Protein AF-W2SWY3-F1 (afdb_monomer_lite)

Organism: Necator americanus (NCBI:txid51031)

pLDDT: mean 74.71, std 18.3, range [39.62, 93.38]

Secondary structure (DSSP, 8-state):
-TTHHHHHHHHHHHHHTTT---TTSHHHHHHHHTTT--HHHHHHHHHHHHHHHHHHHHHHHHHHHHHHHHTT-SSHHHHHHHHHHTT-HHHHHHHIIIIIIHHHH----S-HHHHHHHHHHHHHHHHHHHHHHHHHHHTTHHHHHHHHHHHHHHHHHH--

Sequence (160 aa):
MLRLEKVSSCLVDASSYKDDLDKESREWKMFNKVGSCSWGSFLWFSSCWILYLLEKLETVLCAEGVRSASDDCASLPHILSLLTLADCTDSLTARLVSDLIYPKLVRPSKDHYELLKAVFAGVKKMRANWSELLGPKYSGSIQAFLDQTLLTFLLTFVDK

Structure (mmCIF, N/CA/C/O backbone):
data_AF-W2SWY3-F1
#
_entry.id   AF-W2SWY3-F1
#
loop_
_atom_site.group_PDB
_atom_site.id
_atom_site.type_symbol
_atom_site.label_atom_id
_atom_site.label_alt_id
_atom_site.label_comp_id
_atom_site.label_asym_id
_atom_site.label_entity_id
_atom_site.label_seq_id
_atom_site.pdbx_PDB_ins_code
_atom_site.Cartn_x
_atom_site.Cartn_y
_atom_site.Cartn_z
_atom_site.occupancy
_atom_site.B_iso_or_equiv
_atom_site.auth_seq_id
_atom_site.auth_comp_id
_atom_site.auth_asym_id
_atom_site.auth_atom_id
_atom_site.pdbx_PDB_model_num
ATOM 1 N N . MET A 1 1 ? 2.928 -17.306 14.194 1.00 41.00 1 MET A N 1
ATOM 2 C CA . MET A 1 1 ? 4.229 -17.791 14.707 1.00 41.00 1 MET A CA 1
ATOM 3 C C . MET A 1 1 ? 5.269 -17.965 13.591 1.00 41.00 1 MET A C 1
ATOM 5 O O . MET A 1 1 ? 6.341 -17.413 13.735 1.00 41.00 1 MET A O 1
ATOM 9 N N . LEU A 1 2 ? 4.928 -18.540 12.429 1.00 40.97 2 LEU A N 1
ATOM 10 C CA . LEU A 1 2 ? 5.829 -18.780 11.270 1.00 40.97 2 LEU A CA 1
ATOM 11 C C . LEU A 1 2 ? 6.366 -17.544 10.487 1.00 40.97 2 LEU A C 1
ATOM 13 O O . LEU A 1 2 ? 7.016 -17.704 9.460 1.00 40.97 2 LEU A O 1
ATOM 17 N N . ARG A 1 3 ? 6.054 -16.297 10.881 1.00 47.72 3 ARG A N 1
ATOM 18 C CA . ARG A 1 3 ? 6.380 -15.082 10.081 1.00 47.72 3 ARG A CA 1
ATOM 19 C C . ARG A 1 3 ? 7.531 -14.242 10.642 1.00 47.72 3 ARG A C 1
ATOM 21 O O . ARG A 1 3 ? 8.253 -13.623 9.869 1.00 47.72 3 ARG A O 1
ATOM 28 N N . LEU A 1 4 ? 7.752 -14.290 11.956 1.00 43.69 4 LEU A N 1
ATOM 29 C CA . LEU A 1 4 ? 8.965 -13.753 12.586 1.00 43.69 4 LEU A CA 1
ATOM 30 C C . LEU A 1 4 ? 10.195 -14.587 12.224 1.00 43.69 4 LEU A C 1
ATOM 32 O O . LEU A 1 4 ? 11.288 -14.046 12.175 1.00 43.69 4 LEU A O 1
ATOM 36 N N . GLU A 1 5 ? 10.009 -15.865 11.887 1.00 44.59 5 GLU A N 1
ATOM 37 C CA . GLU A 1 5 ? 11.084 -16.744 11.425 1.00 44.59 5 GLU A CA 1
ATOM 38 C C . GLU A 1 5 ? 11.665 -16.315 10.077 1.00 44.59 5 GLU A C 1
ATOM 40 O O . GLU A 1 5 ? 12.848 -16.520 9.878 1.00 44.59 5 GLU A O 1
ATOM 45 N N . LYS A 1 6 ? 10.903 -15.660 9.184 1.00 52.16 6 LYS A N 1
ATOM 46 C CA . LYS A 1 6 ? 11.447 -15.111 7.922 1.00 52.16 6 LYS A CA 1
ATOM 47 C C . LYS A 1 6 ? 12.254 -13.831 8.125 1.00 52.16 6 LYS A C 1
ATOM 49 O O . LYS A 1 6 ? 13.258 -13.615 7.463 1.00 52.16 6 LYS A O 1
ATOM 54 N N . VAL A 1 7 ? 11.820 -12.970 9.043 1.00 53.81 7 VAL A N 1
ATOM 55 C CA . VAL A 1 7 ? 12.589 -11.768 9.411 1.00 53.81 7 VAL A CA 1
ATOM 56 C C . VAL A 1 7 ? 13.837 -12.177 10.193 1.00 53.81 7 VAL A C 1
ATOM 58 O O . VAL A 1 7 ? 14.927 -11.670 9.943 1.00 53.81 7 VAL A O 1
ATOM 61 N N . SER A 1 8 ? 13.687 -13.159 11.083 1.00 49.91 8 SER A N 1
ATOM 62 C CA . SER A 1 8 ? 14.790 -13.803 11.783 1.00 49.91 8 SER A CA 1
ATOM 63 C C . SER A 1 8 ? 15.707 -14.547 10.823 1.00 49.91 8 SER A C 1
ATOM 65 O O . SER A 1 8 ? 16.904 -14.480 11.032 1.00 49.91 8 SER A O 1
ATOM 67 N N . SER A 1 9 ? 15.209 -15.218 9.780 1.00 50.88 9 SER A N 1
ATOM 68 C CA . SER A 1 9 ? 16.059 -15.900 8.800 1.00 50.88 9 SER A CA 1
ATOM 69 C C . SER A 1 9 ? 16.854 -14.886 7.996 1.00 50.88 9 SER A C 1
ATOM 71 O O . SER A 1 9 ? 18.046 -15.061 7.879 1.00 50.88 9 SER A O 1
ATOM 73 N N . CYS A 1 10 ? 16.275 -13.758 7.570 1.00 51.88 10 CYS A N 1
ATOM 74 C CA . CYS A 1 10 ? 17.056 -12.695 6.926 1.00 51.88 10 CYS A CA 1
ATOM 75 C C . CYS A 1 10 ? 18.152 -12.115 7.848 1.00 51.88 10 CYS A C 1
ATOM 77 O O . CYS A 1 10 ? 19.243 -11.799 7.381 1.00 51.88 10 CYS A O 1
ATOM 79 N N . LEU A 1 11 ? 17.883 -11.983 9.154 1.00 48.28 11 LEU A N 1
ATOM 80 C CA . LEU A 1 11 ? 18.876 -11.555 10.153 1.00 48.28 11 LEU A CA 1
ATOM 81 C C . LEU A 1 11 ? 19.932 -12.638 10.443 1.00 48.28 11 LEU A C 1
ATOM 83 O O . LEU A 1 11 ? 21.104 -12.319 10.633 1.00 48.28 11 LEU A O 1
ATOM 87 N N . VAL A 1 12 ? 19.525 -13.908 10.470 1.00 51.31 12 VAL A N 1
ATOM 88 C CA . VAL A 1 12 ? 20.390 -15.071 10.705 1.00 51.31 12 VAL A CA 1
ATOM 89 C C . VAL A 1 12 ? 21.251 -15.357 9.476 1.00 51.31 12 VAL A C 1
ATOM 91 O O . VAL A 1 12 ? 22.445 -15.559 9.646 1.00 51.31 12 VAL A O 1
ATOM 94 N N . A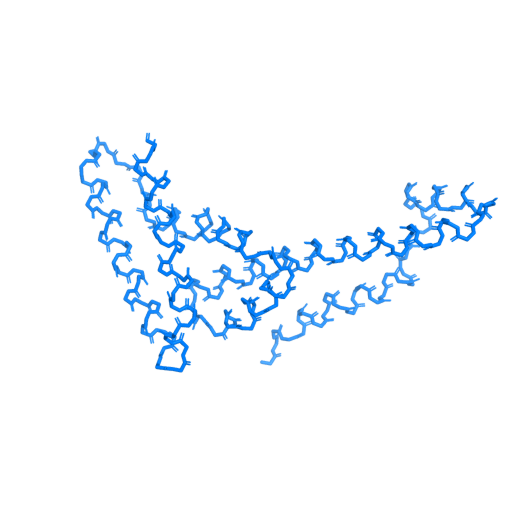SP A 1 13 ? 20.721 -15.250 8.261 1.00 48.44 13 ASP A N 1
ATOM 95 C CA . ASP A 1 13 ? 21.446 -15.352 6.988 1.00 48.44 13 ASP A CA 1
ATOM 96 C C . ASP A 1 13 ? 22.458 -14.204 6.847 1.00 48.44 13 ASP A C 1
ATOM 98 O O . ASP A 1 13 ? 23.589 -14.412 6.413 1.00 48.44 13 ASP A O 1
ATOM 102 N N . ALA A 1 14 ? 22.117 -12.994 7.311 1.00 48.44 14 ALA A N 1
ATOM 103 C CA . ALA A 1 14 ? 23.077 -11.892 7.414 1.00 48.44 14 ALA A CA 1
ATOM 104 C C . ALA A 1 14 ? 24.196 -12.171 8.441 1.00 48.44 14 ALA A C 1
ATOM 106 O O . ALA A 1 14 ? 25.314 -11.679 8.279 1.00 48.44 14 ALA A O 1
ATOM 107 N N . SER A 1 15 ? 23.915 -12.962 9.485 1.00 44.84 15 SER A N 1
ATOM 108 C CA . SER A 1 15 ? 24.909 -13.389 10.480 1.00 44.84 15 SER A CA 1
ATOM 109 C C . SER A 1 15 ? 25.746 -14.596 10.029 1.00 44.84 15 SER A C 1
ATOM 111 O O . SER A 1 15 ? 26.934 -14.643 10.340 1.00 44.84 15 SER A O 1
ATOM 113 N N . SER A 1 16 ? 25.169 -15.513 9.241 1.00 43.12 16 SER A N 1
ATOM 114 C CA . SER A 1 16 ? 25.844 -16.674 8.636 1.00 43.12 16 SER A CA 1
ATOM 115 C C . SER A 1 16 ? 26.717 -16.271 7.444 1.00 43.12 16 SER A C 1
ATOM 117 O O . SER A 1 16 ? 27.681 -16.962 7.135 1.00 43.12 16 SER A O 1
ATOM 119 N N . TYR A 1 17 ? 26.501 -15.090 6.852 1.00 45.88 17 TYR A N 1
ATOM 120 C CA . TYR A 1 17 ? 27.386 -14.530 5.823 1.00 45.88 17 TYR A CA 1
ATOM 121 C C . TYR A 1 17 ? 28.809 -14.217 6.323 1.00 45.88 17 TYR A C 1
ATOM 123 O O . TYR A 1 17 ? 29.708 -13.968 5.522 1.00 45.88 17 TYR A O 1
ATOM 131 N N . LYS A 1 18 ? 29.052 -14.225 7.643 1.00 46.25 18 LYS A N 1
ATOM 132 C CA . LYS A 1 18 ? 30.423 -14.217 8.179 1.00 46.25 18 LYS A CA 1
ATOM 133 C C . LYS A 1 18 ? 31.155 -15.538 7.923 1.00 46.25 18 LYS A C 1
ATOM 135 O O . LYS A 1 18 ? 32.376 -15.512 7.784 1.00 46.25 18 LYS A O 1
ATOM 140 N N . ASP A 1 19 ? 30.410 -16.636 7.825 1.00 44.62 19 ASP A N 1
ATOM 141 C CA . ASP A 1 19 ? 30.931 -17.996 7.705 1.00 44.62 19 ASP A CA 1
ATOM 142 C C . ASP A 1 19 ? 30.802 -18.553 6.268 1.00 44.62 19 ASP A C 1
ATOM 144 O O . ASP A 1 19 ? 31.670 -19.316 5.848 1.00 44.62 19 ASP A O 1
ATOM 148 N N . ASP A 1 20 ? 29.825 -18.084 5.475 1.00 43.03 20 ASP A N 1
ATOM 149 C CA . ASP A 1 20 ? 29.553 -18.520 4.087 1.00 43.03 20 ASP A CA 1
ATOM 150 C C . ASP A 1 20 ? 29.959 -17.498 3.003 1.00 43.03 20 ASP A C 1
ATOM 152 O O . ASP A 1 20 ? 29.382 -17.434 1.913 1.00 43.03 20 ASP A O 1
ATOM 156 N N . LEU A 1 21 ? 30.991 -16.685 3.254 1.00 45.41 21 LEU A N 1
ATOM 157 C CA . LEU A 1 21 ? 31.695 -16.027 2.152 1.00 45.41 21 LEU A CA 1
ATOM 158 C C . LEU A 1 21 ? 32.455 -17.094 1.357 1.00 45.41 21 LEU A C 1
ATOM 160 O O . LEU A 1 21 ? 33.610 -17.416 1.650 1.00 45.41 21 LEU A O 1
ATOM 164 N N . ASP A 1 22 ? 31.784 -17.622 0.339 1.00 44.34 22 ASP A N 1
ATOM 165 C CA . ASP A 1 22 ? 32.355 -18.485 -0.683 1.00 44.34 22 ASP A CA 1
ATOM 166 C C . ASP A 1 22 ? 33.676 -17.872 -1.173 1.00 44.34 22 ASP A C 1
ATOM 168 O O . ASP A 1 22 ? 33.708 -16.802 -1.798 1.00 44.34 22 ASP A O 1
ATOM 172 N N . LYS A 1 23 ? 34.788 -18.557 -0.876 1.00 47.75 23 LYS A N 1
ATOM 173 C CA . LYS A 1 23 ? 36.173 -18.140 -1.174 1.00 47.75 23 LYS A CA 1
ATOM 174 C C . LYS A 1 23 ? 36.448 -17.910 -2.672 1.00 47.75 23 LYS A C 1
ATOM 176 O O . LYS A 1 23 ? 37.568 -17.552 -3.042 1.00 47.75 23 LYS A O 1
ATOM 181 N N . GLU A 1 24 ? 35.451 -18.092 -3.539 1.00 44.31 24 GLU A N 1
ATOM 182 C CA . GLU A 1 24 ? 35.543 -17.950 -4.992 1.00 44.31 24 GLU A CA 1
ATOM 183 C C . GLU A 1 24 ? 34.760 -16.777 -5.603 1.00 44.31 24 GLU A C 1
ATOM 185 O O . GLU A 1 24 ? 34.977 -16.485 -6.786 1.00 44.31 24 GLU A O 1
ATOM 190 N N . SER A 1 25 ? 33.921 -16.048 -4.850 1.00 49.22 25 SER A N 1
ATOM 191 C CA . SER A 1 25 ? 33.240 -14.869 -5.412 1.00 49.22 25 SER A CA 1
ATOM 192 C C . SER A 1 25 ? 34.265 -13.827 -5.882 1.00 49.22 25 SER A C 1
ATOM 194 O O . SER A 1 25 ? 35.279 -13.561 -5.228 1.00 49.22 25 SER A O 1
ATOM 196 N N . ARG A 1 26 ? 34.008 -13.212 -7.043 1.00 49.53 26 ARG A N 1
ATOM 197 C CA . ARG A 1 26 ? 34.867 -12.184 -7.667 1.00 49.53 26 ARG A CA 1
ATOM 198 C C . ARG A 1 26 ? 35.154 -11.013 -6.713 1.00 49.53 26 ARG A C 1
ATOM 200 O O . ARG A 1 26 ? 36.210 -10.391 -6.803 1.00 49.53 26 ARG A O 1
ATOM 207 N N . GLU A 1 27 ? 34.245 -10.782 -5.774 1.00 49.41 27 GLU A N 1
ATOM 208 C CA . GLU A 1 27 ? 34.332 -9.791 -4.702 1.00 49.41 27 GLU A CA 1
ATOM 209 C C . GLU A 1 27 ? 35.355 -10.206 -3.624 1.00 49.41 27 GLU A C 1
ATOM 211 O O . GLU A 1 27 ? 36.165 -9.381 -3.210 1.00 49.41 27 GLU A O 1
ATOM 216 N N . TRP A 1 28 ? 35.465 -11.501 -3.291 1.00 44.19 28 TRP A N 1
ATOM 217 C CA . TRP A 1 28 ? 36.483 -12.061 -2.378 1.00 44.19 28 TRP A CA 1
ATOM 218 C C . TRP A 1 28 ? 37.915 -11.938 -2.895 1.00 44.19 28 TRP A C 1
ATOM 220 O O . TRP A 1 28 ? 38.849 -11.644 -2.144 1.00 44.19 28 TRP A O 1
ATOM 230 N N . LYS A 1 29 ? 38.100 -12.074 -4.211 1.00 46.12 29 LYS A N 1
ATOM 231 C CA . LYS A 1 29 ? 39.398 -11.826 -4.859 1.00 46.12 29 LYS A CA 1
ATOM 232 C C . LYS A 1 29 ? 39.777 -10.340 -4.864 1.00 46.12 29 LYS A C 1
ATOM 234 O O . LYS A 1 29 ? 40.970 -10.037 -4.834 1.00 46.12 29 LYS A O 1
ATOM 239 N N . MET A 1 30 ? 38.803 -9.423 -4.846 1.00 50.06 30 MET A N 1
ATOM 240 C CA . MET A 1 30 ? 39.074 -8.007 -4.574 1.00 50.06 30 MET A CA 1
ATOM 241 C C . MET A 1 30 ? 39.385 -7.768 -3.087 1.00 50.06 30 MET A C 1
ATOM 243 O O . MET A 1 30 ? 40.327 -7.035 -2.796 1.00 50.06 30 MET A O 1
ATOM 247 N N . PHE A 1 31 ? 38.704 -8.454 -2.157 1.00 45.88 31 PHE A N 1
ATOM 248 C CA . PHE A 1 31 ? 38.953 -8.352 -0.709 1.00 45.88 31 PHE A CA 1
ATOM 249 C C . PHE A 1 31 ? 40.376 -8.768 -0.299 1.00 45.88 31 PHE A C 1
ATOM 251 O O . PHE A 1 31 ? 41.031 -8.040 0.444 1.00 45.88 31 PHE A O 1
ATOM 258 N N . ASN A 1 32 ? 40.916 -9.866 -0.839 1.00 43.53 32 ASN A N 1
ATOM 259 C CA . ASN A 1 32 ? 42.281 -10.304 -0.500 1.00 43.53 32 ASN A CA 1
ATOM 260 C C . ASN A 1 32 ? 43.392 -9.481 -1.167 1.00 43.53 32 ASN A C 1
ATOM 262 O O . ASN A 1 32 ? 44.501 -9.402 -0.641 1.00 43.53 32 ASN A O 1
ATOM 266 N N . LYS A 1 33 ? 43.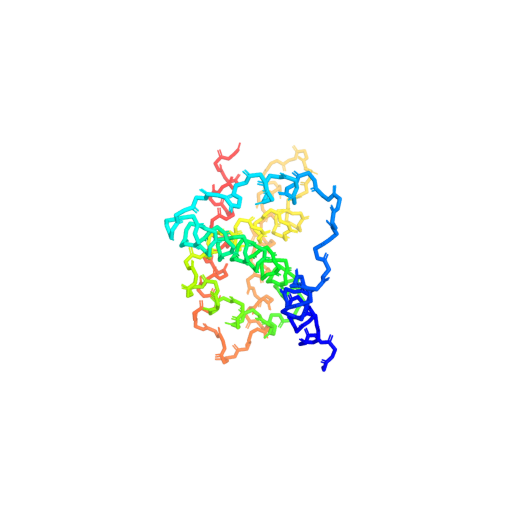122 -8.850 -2.315 1.00 43.53 33 LYS A N 1
ATOM 267 C CA . LYS A 1 33 ? 44.114 -8.009 -3.005 1.00 43.53 33 LYS A CA 1
ATOM 268 C C . LYS A 1 33 ? 44.254 -6.618 -2.368 1.00 43.53 33 LYS A C 1
ATOM 270 O O . LYS A 1 33 ? 45.268 -5.961 -2.577 1.00 43.53 33 LYS A O 1
ATOM 275 N N . VAL A 1 34 ? 43.269 -6.207 -1.565 1.00 45.94 34 VAL A N 1
ATOM 276 C CA . VAL A 1 34 ? 43.242 -4.953 -0.785 1.00 45.94 34 VAL A CA 1
ATOM 277 C C . VAL A 1 34 ? 43.655 -5.188 0.685 1.00 45.94 34 VAL A C 1
ATOM 279 O O . VAL A 1 34 ? 43.636 -4.272 1.501 1.00 45.94 34 VAL A O 1
ATOM 282 N N . GLY A 1 35 ? 44.130 -6.392 1.033 1.00 39.62 35 GLY A N 1
ATOM 283 C CA . GLY A 1 35 ? 44.649 -6.747 2.366 1.00 39.62 35 GLY A CA 1
ATOM 284 C C . GLY A 1 35 ? 45.953 -6.050 2.786 1.00 39.62 35 GLY A C 1
ATOM 285 O O . GLY A 1 35 ? 46.567 -6.441 3.774 1.00 39.62 35 GLY A O 1
ATOM 286 N N . SER A 1 36 ? 46.397 -5.027 2.055 1.00 45.72 36 SER A N 1
ATOM 287 C CA . SER A 1 36 ? 47.600 -4.240 2.345 1.00 45.72 36 SER A CA 1
ATOM 288 C C . SER A 1 36 ? 47.323 -2.743 2.530 1.00 45.72 36 SER A C 1
ATOM 290 O O . SER A 1 36 ? 48.235 -1.931 2.391 1.00 45.72 36 SER A O 1
ATOM 292 N N . CYS A 1 37 ? 46.091 -2.338 2.866 1.00 42.53 37 CYS A N 1
ATOM 293 C CA . CYS A 1 37 ? 45.756 -0.923 3.051 1.00 42.53 37 CYS A CA 1
ATOM 294 C C . CYS A 1 37 ? 44.945 -0.639 4.328 1.00 42.53 37 CYS A C 1
ATOM 296 O O . CYS A 1 37 ? 43.826 -1.104 4.479 1.00 42.53 37 CYS A O 1
ATOM 298 N N . SER A 1 38 ? 45.577 0.149 5.213 1.00 51.38 38 SER A N 1
ATOM 299 C CA . SER A 1 38 ? 45.061 1.220 6.090 1.00 51.38 38 SER A CA 1
ATOM 300 C C . SER A 1 38 ? 43.657 1.102 6.712 1.00 51.38 38 SER A C 1
ATOM 302 O O . SER A 1 38 ? 42.665 0.838 6.048 1.00 51.38 38 SER A O 1
ATOM 304 N N . TRP A 1 39 ? 43.546 1.489 7.988 1.00 42.16 39 TRP A N 1
ATOM 305 C CA . TRP A 1 39 ? 42.310 1.621 8.779 1.00 42.16 39 TRP A CA 1
ATOM 306 C C . TRP A 1 39 ? 41.146 2.358 8.075 1.00 42.16 39 TRP A C 1
ATOM 308 O O . TRP A 1 39 ? 39.985 2.117 8.404 1.00 42.16 39 TRP A O 1
ATOM 318 N N . GLY A 1 40 ? 41.428 3.198 7.070 1.00 46.22 40 GLY A N 1
ATOM 319 C CA . GLY A 1 40 ? 40.407 3.809 6.208 1.00 46.22 40 GLY A CA 1
ATOM 320 C C . GLY A 1 40 ? 39.576 2.797 5.402 1.00 46.22 40 GLY A C 1
ATOM 321 O O . GLY A 1 40 ? 38.385 3.015 5.200 1.00 46.22 40 GLY A O 1
ATOM 322 N N . SER A 1 41 ? 40.156 1.657 5.016 1.00 54.72 41 SER A N 1
ATOM 323 C CA . SER A 1 41 ? 39.467 0.583 4.291 1.00 54.72 41 SER A CA 1
ATOM 324 C C . SER A 1 41 ? 38.480 -0.186 5.174 1.00 54.72 41 SER A C 1
ATOM 326 O O . SER A 1 41 ? 37.458 -0.641 4.674 1.00 54.72 41 SER A O 1
ATOM 328 N N . PHE A 1 42 ? 38.723 -0.284 6.487 1.00 52.56 42 PHE A N 1
ATOM 329 C CA . PHE A 1 42 ? 37.829 -0.984 7.420 1.00 52.56 42 PHE A CA 1
ATOM 330 C C . PHE A 1 42 ? 36.553 -0.184 7.723 1.00 52.56 42 PHE A C 1
ATOM 332 O O . PHE A 1 42 ? 35.458 -0.744 7.754 1.00 52.56 42 PHE A O 1
ATOM 339 N N . LEU A 1 43 ? 36.675 1.138 7.896 1.00 52.25 43 LEU A N 1
ATOM 340 C CA . LEU A 1 43 ? 35.515 2.017 8.078 1.00 52.25 43 LEU A CA 1
ATOM 341 C C . LEU A 1 43 ? 34.663 2.077 6.808 1.00 52.25 43 LEU A C 1
ATOM 343 O O . LEU A 1 43 ? 33.449 1.937 6.896 1.00 52.25 43 LEU A O 1
ATOM 347 N N . TRP A 1 44 ? 35.292 2.181 5.634 1.00 51.53 44 TRP A N 1
ATOM 348 C CA . TRP A 1 44 ? 34.584 2.162 4.352 1.00 51.53 44 TRP A CA 1
ATOM 349 C C . TRP A 1 44 ? 33.877 0.819 4.101 1.00 51.53 44 TRP A C 1
ATOM 351 O O . TRP A 1 44 ? 32.725 0.790 3.677 1.00 51.53 44 TRP A O 1
ATOM 361 N N . PHE A 1 45 ? 34.523 -0.294 4.463 1.00 57.78 45 PHE A N 1
ATOM 362 C CA . PHE A 1 45 ? 33.943 -1.637 4.394 1.00 57.78 45 PHE A CA 1
ATOM 363 C C . PHE A 1 45 ? 32.727 -1.798 5.319 1.00 57.78 45 PHE A C 1
ATOM 365 O O . PHE A 1 45 ? 31.692 -2.308 4.893 1.00 57.78 45 PHE A O 1
ATOM 372 N N . SER A 1 46 ? 32.813 -1.300 6.557 1.00 63.19 46 SER A N 1
ATOM 373 C CA . SER A 1 46 ? 31.689 -1.291 7.503 1.00 63.19 46 SER A CA 1
ATOM 374 C C . SER A 1 46 ? 30.517 -0.444 6.988 1.00 63.19 46 SER A C 1
ATOM 376 O O . SER A 1 46 ? 29.367 -0.879 7.024 1.00 63.19 46 SER A O 1
ATOM 378 N N . SER A 1 47 ? 30.797 0.736 6.427 1.00 62.78 47 SER A N 1
ATOM 379 C CA . SER A 1 47 ? 29.770 1.617 5.861 1.00 62.78 47 SER A CA 1
ATOM 380 C C . SER A 1 47 ? 29.063 1.005 4.647 1.00 62.78 47 SER A C 1
ATOM 382 O O . SER A 1 47 ? 27.835 1.037 4.585 1.00 62.78 47 SER A O 1
ATOM 384 N N . CYS A 1 48 ? 29.802 0.406 3.708 1.00 69.38 48 CYS A N 1
ATOM 385 C CA . CYS A 1 48 ? 29.213 -0.276 2.550 1.00 69.38 48 CYS A CA 1
ATOM 386 C C . CYS A 1 48 ? 28.372 -1.492 2.959 1.00 69.38 48 CYS A C 1
ATOM 388 O O . CYS A 1 48 ? 27.310 -1.724 2.384 1.00 69.38 48 CYS A O 1
ATOM 390 N N . TRP A 1 49 ? 28.811 -2.236 3.975 1.00 70.69 49 TRP A N 1
ATOM 391 C CA . TRP A 1 49 ? 28.058 -3.370 4.505 1.00 70.69 49 TRP A CA 1
ATOM 392 C C . TRP A 1 49 ? 26.725 -2.940 5.129 1.00 70.69 49 TRP A C 1
ATOM 394 O O . TRP A 1 49 ? 25.690 -3.555 4.881 1.00 70.69 49 TRP A O 1
ATOM 404 N N . ILE A 1 50 ? 26.733 -1.853 5.905 1.00 73.12 50 ILE A N 1
ATOM 405 C CA . ILE A 1 50 ? 25.51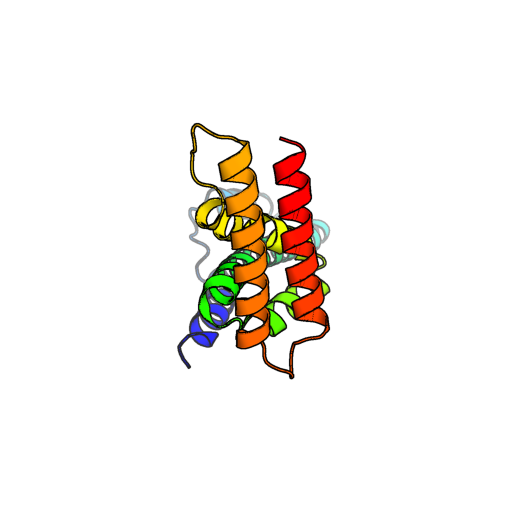9 -1.292 6.513 1.00 73.12 50 ILE A CA 1
ATOM 406 C C . ILE A 1 50 ? 24.542 -0.809 5.434 1.00 73.12 50 ILE A C 1
ATOM 408 O O . ILE A 1 50 ? 23.353 -1.104 5.525 1.00 73.12 50 ILE A O 1
ATOM 412 N N . LEU A 1 51 ? 25.034 -0.129 4.394 1.00 73.00 51 LEU A N 1
ATOM 413 C CA . LEU A 1 51 ? 24.204 0.332 3.274 1.00 73.00 51 LEU A CA 1
ATOM 414 C C . LEU A 1 51 ? 23.531 -0.835 2.537 1.00 73.00 51 LEU A C 1
ATOM 416 O O . LEU A 1 51 ? 22.329 -0.791 2.293 1.00 73.00 51 LEU A O 1
ATOM 420 N N . TYR A 1 52 ? 24.273 -1.908 2.254 1.00 75.00 52 TYR A N 1
ATOM 421 C CA . TYR A 1 52 ? 23.722 -3.098 1.602 1.00 75.00 52 TYR A CA 1
ATOM 422 C C . TYR A 1 52 ? 22.640 -3.787 2.447 1.00 75.00 52 TYR A C 1
ATOM 424 O O . TYR A 1 52 ? 21.598 -4.196 1.931 1.00 75.00 52 TYR A O 1
ATOM 432 N N . LEU A 1 53 ? 22.863 -3.902 3.761 1.00 76.00 53 LEU A N 1
ATOM 433 C CA . LEU A 1 53 ? 21.871 -4.478 4.668 1.00 76.00 53 LEU A CA 1
ATOM 434 C C . LEU A 1 53 ? 20.601 -3.627 4.749 1.00 76.00 53 LEU A C 1
ATOM 436 O O . LEU A 1 53 ? 19.508 -4.191 4.788 1.00 76.00 53 LEU A O 1
ATOM 440 N N . LEU A 1 54 ? 20.732 -2.298 4.749 1.00 76.25 54 LEU A N 1
ATOM 441 C CA . LEU A 1 54 ? 19.590 -1.384 4.746 1.00 76.25 54 LEU A CA 1
ATOM 442 C C . LEU A 1 54 ? 18.752 -1.539 3.472 1.00 76.25 54 LEU A C 1
ATOM 444 O O . LEU A 1 54 ? 17.542 -1.709 3.573 1.00 76.25 54 LEU A O 1
ATOM 448 N N . GLU A 1 55 ? 19.383 -1.596 2.298 1.00 78.06 55 GLU A N 1
ATOM 449 C CA . GLU A 1 55 ? 18.685 -1.769 1.015 1.00 78.06 55 GLU A CA 1
ATOM 450 C C . GLU A 1 55 ? 17.952 -3.124 0.930 1.00 78.06 55 GLU A C 1
ATOM 452 O O . GLU A 1 55 ? 16.801 -3.228 0.481 1.00 78.06 55 GLU A O 1
ATOM 457 N N . LYS A 1 56 ? 18.590 -4.197 1.417 1.00 81.69 56 LYS A N 1
ATOM 458 C CA . LYS A 1 56 ? 17.955 -5.522 1.497 1.00 81.69 56 LYS A CA 1
ATOM 459 C C . LYS A 1 56 ? 16.783 -5.534 2.468 1.00 81.69 56 LYS A C 1
ATOM 461 O O . LYS A 1 56 ? 15.737 -6.103 2.147 1.00 81.69 56 LYS A O 1
ATOM 466 N N . LEU A 1 57 ? 16.945 -4.910 3.632 1.00 82.12 57 LEU A N 1
ATOM 467 C CA . LEU A 1 57 ? 15.889 -4.806 4.628 1.00 82.12 57 LEU A CA 1
ATOM 468 C C . LEU A 1 57 ? 14.699 -4.015 4.078 1.00 82.12 57 LEU A C 1
ATOM 470 O O . LEU A 1 57 ? 13.567 -4.481 4.182 1.00 82.12 57 LEU A O 1
ATOM 474 N N . GLU A 1 58 ? 14.951 -2.876 3.436 1.00 85.31 58 GLU A N 1
ATOM 475 C CA . GLU A 1 58 ? 13.935 -2.050 2.787 1.00 85.31 58 GLU A CA 1
ATOM 476 C C . GLU A 1 58 ? 13.131 -2.851 1.759 1.00 85.31 58 GLU A C 1
ATOM 478 O O . GLU A 1 58 ? 11.899 -2.838 1.785 1.00 85.31 58 GLU A O 1
ATOM 483 N N . THR A 1 59 ? 13.810 -3.623 0.907 1.00 85.94 59 THR A N 1
ATOM 484 C CA . THR A 1 59 ? 13.159 -4.462 -0.109 1.00 85.94 59 THR A CA 1
ATOM 485 C C . THR A 1 59 ? 12.208 -5.484 0.523 1.00 85.94 59 THR A C 1
ATOM 487 O O . THR A 1 59 ? 11.069 -5.650 0.074 1.00 85.94 59 THR A O 1
ATOM 490 N N . VAL A 1 60 ? 12.651 -6.165 1.585 1.00 86.75 60 VAL A N 1
ATOM 491 C CA . VAL A 1 60 ? 11.843 -7.171 2.295 1.00 86.75 60 VAL A CA 1
ATOM 492 C C . VAL A 1 60 ? 10.665 -6.520 3.018 1.00 86.75 60 VAL A C 1
ATOM 494 O O . VAL A 1 60 ? 9.543 -7.024 2.940 1.00 86.75 60 VAL A O 1
ATOM 497 N N . LEU A 1 61 ? 10.899 -5.387 3.684 1.00 87.88 61 LEU A N 1
ATOM 498 C CA . LEU A 1 61 ? 9.862 -4.617 4.369 1.00 87.88 61 LEU A CA 1
ATOM 499 C C . LEU A 1 61 ? 8.804 -4.108 3.389 1.00 87.88 61 LEU A C 1
ATOM 501 O O . LEU A 1 61 ? 7.614 -4.229 3.670 1.00 87.88 61 LEU A O 1
ATOM 505 N N . CYS A 1 62 ? 9.209 -3.614 2.218 1.00 89.38 62 CYS A N 1
ATOM 506 C CA . CYS A 1 62 ? 8.280 -3.170 1.184 1.00 89.38 62 CYS A CA 1
ATOM 507 C C . CYS A 1 62 ? 7.438 -4.327 0.637 1.00 89.38 62 CYS A C 1
ATOM 509 O O . CYS A 1 62 ? 6.220 -4.196 0.514 1.00 89.38 62 CYS A O 1
ATOM 511 N N . ALA A 1 63 ? 8.056 -5.479 0.354 1.00 88.06 63 ALA A N 1
ATOM 512 C CA . ALA A 1 63 ? 7.341 -6.658 -0.133 1.00 88.06 63 ALA A CA 1
ATOM 513 C C . ALA A 1 63 ? 6.311 -7.168 0.889 1.00 88.06 63 ALA A C 1
ATOM 515 O O . ALA A 1 63 ? 5.163 -7.456 0.544 1.00 88.06 63 ALA A O 1
ATOM 516 N N . GLU A 1 64 ? 6.699 -7.238 2.162 1.00 87.06 64 GLU A N 1
ATOM 517 C CA . GLU A 1 64 ? 5.799 -7.632 3.243 1.00 87.06 64 GLU A CA 1
ATOM 518 C C . GLU A 1 64 ? 4.721 -6.567 3.500 1.00 87.06 64 GLU A C 1
ATOM 520 O O . GLU A 1 64 ? 3.581 -6.923 3.789 1.00 87.06 64 GLU A O 1
ATOM 525 N N . GLY A 1 65 ? 5.030 -5.279 3.323 1.00 88.12 65 GLY A N 1
ATOM 526 C CA . GLY A 1 65 ? 4.074 -4.176 3.439 1.00 88.12 65 GLY A CA 1
ATOM 527 C C . GLY A 1 65 ? 2.985 -4.239 2.371 1.00 88.12 65 GLY A C 1
ATOM 528 O O . GLY A 1 65 ? 1.801 -4.169 2.698 1.00 88.12 65 GLY A O 1
ATOM 529 N N . VAL A 1 66 ? 3.369 -4.475 1.112 1.00 91.31 66 VAL A N 1
ATOM 530 C CA . VAL A 1 66 ? 2.432 -4.717 0.001 1.00 91.31 66 VAL A CA 1
ATOM 531 C C . VAL A 1 66 ? 1.552 -5.934 0.279 1.00 91.31 66 VAL A C 1
ATOM 533 O O . VAL A 1 66 ? 0.333 -5.875 0.103 1.00 91.31 66 VAL A O 1
ATOM 536 N N . ARG A 1 67 ? 2.151 -7.031 0.756 1.00 90.00 67 ARG A N 1
ATOM 537 C CA . ARG A 1 67 ? 1.414 -8.250 1.106 1.00 90.00 67 ARG A CA 1
ATOM 538 C C . ARG A 1 67 ? 0.413 -7.996 2.237 1.00 90.00 67 ARG A C 1
ATOM 540 O O . ARG A 1 67 ? -0.742 -8.385 2.124 1.00 90.00 67 ARG A O 1
ATOM 547 N N . SER A 1 68 ? 0.838 -7.296 3.288 1.00 88.25 68 SER A N 1
ATOM 548 C CA . SER A 1 68 ? 0.003 -6.913 4.432 1.00 88.25 68 SER A CA 1
ATOM 549 C C . SER A 1 68 ? -1.183 -6.056 4.003 1.00 88.25 68 SER A C 1
ATOM 551 O O . SER A 1 68 ? -2.321 -6.363 4.342 1.00 88.25 68 SER A O 1
ATOM 553 N N . ALA A 1 69 ? -0.935 -5.029 3.185 1.00 87.62 69 ALA A N 1
ATOM 554 C CA . ALA A 1 69 ? -1.974 -4.147 2.661 1.00 87.62 69 ALA A CA 1
ATOM 555 C C . ALA A 1 69 ? -2.940 -4.858 1.695 1.00 87.62 69 ALA A C 1
ATOM 557 O O . ALA A 1 69 ? -4.060 -4.393 1.482 1.00 87.62 69 ALA A O 1
ATOM 558 N N . SER A 1 70 ? -2.538 -5.978 1.089 1.00 88.38 70 SER A N 1
ATOM 559 C CA . SER A 1 70 ? -3.447 -6.805 0.292 1.00 88.38 70 SER A CA 1
ATOM 560 C C . SER A 1 70 ? -4.371 -7.683 1.137 1.00 88.38 70 SER A C 1
ATOM 562 O O . SER A 1 70 ? -5.462 -8.001 0.658 1.00 88.38 70 SER A O 1
ATOM 564 N N . ASP A 1 71 ? -3.927 -8.076 2.332 1.00 86.50 71 ASP A N 1
ATOM 565 C CA . ASP A 1 71 ? -4.571 -9.088 3.168 1.00 86.50 71 ASP A CA 1
ATOM 566 C C . ASP A 1 71 ? -5.276 -8.446 4.378 1.00 86.50 71 ASP A C 1
ATOM 568 O O . ASP A 1 71 ? -6.416 -8.003 4.265 1.00 86.50 71 ASP A O 1
ATOM 572 N N . ASP A 1 72 ? -4.613 -8.412 5.538 1.00 82.06 72 ASP A N 1
ATOM 573 C CA . ASP A 1 72 ? -5.191 -8.115 6.856 1.00 82.06 72 ASP A CA 1
ATOM 574 C C . ASP A 1 72 ? -4.646 -6.832 7.505 1.00 82.06 72 ASP A C 1
ATOM 576 O O . ASP A 1 72 ? -5.058 -6.471 8.605 1.00 82.06 72 ASP A O 1
ATOM 580 N N . CYS A 1 73 ? -3.704 -6.146 6.853 1.00 83.62 73 CYS A N 1
ATOM 581 C CA . CYS A 1 73 ? -2.996 -4.972 7.367 1.00 83.62 73 CYS A CA 1
ATOM 582 C C . CYS A 1 73 ? -2.297 -5.178 8.730 1.00 83.62 73 CYS A C 1
ATOM 584 O O . CYS A 1 73 ? -1.899 -4.200 9.366 1.00 83.62 73 CYS A O 1
ATOM 586 N N . ALA A 1 74 ? -2.106 -6.417 9.200 1.00 82.69 74 ALA A N 1
ATOM 587 C CA . ALA A 1 74 ? -1.672 -6.682 10.575 1.00 82.69 74 ALA A CA 1
ATOM 588 C C . ALA A 1 74 ? -0.197 -6.318 10.828 1.00 82.69 74 ALA A C 1
ATOM 590 O O . ALA A 1 74 ? 0.173 -5.838 11.903 1.00 82.69 74 ALA A O 1
ATOM 591 N N . SER A 1 75 ? 0.664 -6.548 9.835 1.00 84.44 75 SER A N 1
ATOM 592 C CA . SER A 1 75 ? 2.100 -6.236 9.910 1.00 84.44 75 SER A CA 1
ATOM 593 C C . SER A 1 75 ? 2.427 -4.796 9.497 1.00 84.44 75 SER A C 1
ATOM 595 O O . SER A 1 75 ? 3.489 -4.286 9.860 1.00 84.44 75 SER A O 1
ATOM 597 N N . LEU A 1 76 ? 1.497 -4.110 8.826 1.00 86.19 76 LEU A N 1
ATOM 598 C CA . LEU A 1 76 ? 1.690 -2.771 8.270 1.00 86.19 76 LEU A CA 1
ATOM 599 C C . LEU A 1 76 ? 2.134 -1.710 9.301 1.00 86.19 76 LEU A C 1
ATOM 601 O O . LEU A 1 76 ? 3.061 -0.965 8.985 1.00 86.19 76 LEU A O 1
ATOM 605 N N . PRO A 1 77 ? 1.596 -1.651 10.540 1.00 86.12 77 PRO A N 1
ATOM 606 C CA . PRO A 1 77 ? 2.034 -0.660 11.527 1.00 86.12 77 PRO A CA 1
ATOM 607 C C . PRO A 1 77 ? 3.510 -0.793 11.916 1.00 86.12 77 PRO A C 1
ATOM 609 O O . PRO A 1 77 ? 4.208 0.205 12.094 1.00 86.12 77 PRO A O 1
ATOM 612 N N . HIS A 1 78 ? 3.998 -2.028 12.029 1.00 85.88 78 HIS A N 1
ATOM 613 C CA . HIS A 1 78 ? 5.383 -2.311 12.404 1.00 85.88 78 HIS A CA 1
ATOM 614 C C . HIS A 1 78 ? 6.333 -2.013 11.242 1.00 85.88 78 HIS A C 1
ATOM 616 O O . HIS A 1 78 ? 7.378 -1.402 11.439 1.00 85.88 78 HIS A O 1
ATOM 622 N N . ILE A 1 79 ? 5.935 -2.390 10.026 1.00 88.00 79 ILE A N 1
ATOM 623 C CA . ILE A 1 79 ? 6.693 -2.125 8.799 1.00 88.00 79 ILE A CA 1
ATOM 624 C C . ILE A 1 79 ? 6.826 -0.626 8.569 1.00 88.00 79 ILE A C 1
ATOM 626 O O . ILE A 1 79 ? 7.932 -0.145 8.345 1.00 88.00 79 ILE A O 1
ATOM 630 N N . LEU A 1 80 ? 5.718 0.115 8.675 1.00 87.06 80 LEU A N 1
ATOM 631 C CA . LEU A 1 80 ? 5.741 1.559 8.483 1.00 87.06 80 LEU A CA 1
ATOM 632 C C . LEU A 1 80 ? 6.626 2.229 9.535 1.00 87.06 80 LEU A C 1
ATOM 634 O O . LEU A 1 80 ? 7.421 3.084 9.185 1.00 87.06 80 LEU A O 1
ATOM 638 N N . SER A 1 81 ? 6.568 1.781 10.793 1.00 86.06 81 SER A N 1
ATOM 639 C CA . SER A 1 81 ? 7.435 2.312 11.853 1.00 86.06 81 SER A CA 1
ATOM 640 C C . SER A 1 81 ? 8.926 2.119 11.536 1.00 86.06 81 SER A C 1
ATOM 642 O O . SER A 1 81 ? 9.714 3.040 11.728 1.00 86.06 81 SER A O 1
ATOM 644 N N . LEU A 1 82 ? 9.317 0.947 11.020 1.00 84.44 82 LEU A N 1
ATOM 645 C CA . LEU A 1 82 ? 10.700 0.671 10.607 1.00 84.44 82 LEU A CA 1
ATOM 646 C C . LEU A 1 82 ? 11.121 1.504 9.391 1.00 84.44 82 LEU A C 1
ATOM 648 O O . LEU A 1 82 ? 12.224 2.041 9.374 1.00 84.44 82 LEU A O 1
ATOM 652 N N . LEU A 1 83 ? 10.245 1.642 8.396 1.00 85.62 83 LEU A N 1
ATOM 653 C CA . LEU A 1 83 ? 10.526 2.439 7.202 1.00 85.62 83 LEU A CA 1
ATOM 654 C C . LEU A 1 83 ? 10.575 3.938 7.500 1.00 85.62 83 LEU A C 1
ATOM 656 O O . LEU A 1 83 ? 11.401 4.627 6.921 1.00 85.62 83 LEU A O 1
ATOM 660 N N . THR A 1 84 ? 9.749 4.443 8.417 1.00 85.75 84 THR A N 1
ATOM 661 C CA . THR A 1 84 ? 9.823 5.834 8.884 1.00 85.75 84 THR A CA 1
ATOM 662 C C . THR A 1 84 ? 11.128 6.098 9.629 1.00 85.75 84 THR A C 1
ATOM 664 O O . THR A 1 84 ? 11.721 7.153 9.448 1.00 85.75 84 THR A O 1
ATOM 667 N N . LEU A 1 85 ? 11.616 5.144 10.430 1.00 84.19 85 LEU A N 1
ATOM 668 C CA . LEU A 1 85 ? 12.930 5.263 11.076 1.00 84.19 85 LEU A CA 1
ATOM 669 C C . LEU A 1 85 ? 14.087 5.266 10.068 1.00 84.19 85 LEU A C 1
ATOM 671 O O . LEU A 1 85 ? 15.109 5.895 10.328 1.00 84.19 85 LEU A O 1
ATOM 675 N N . ALA A 1 86 ? 13.929 4.561 8.947 1.00 81.25 86 ALA A N 1
ATOM 676 C CA . ALA A 1 86 ? 14.910 4.502 7.867 1.00 81.25 86 ALA A CA 1
ATOM 677 C C . ALA A 1 86 ? 14.740 5.609 6.808 1.00 81.25 86 ALA A C 1
ATOM 679 O O . ALA A 1 86 ? 15.564 5.689 5.906 1.00 81.25 86 ALA A O 1
ATOM 680 N N . ASP A 1 87 ? 13.701 6.446 6.914 1.00 82.00 87 ASP A N 1
ATOM 681 C CA . ASP A 1 87 ? 13.309 7.451 5.910 1.00 82.00 87 ASP A CA 1
ATOM 682 C C . ASP A 1 87 ? 13.037 6.867 4.502 1.00 82.00 87 ASP A C 1
ATOM 684 O O . ASP A 1 87 ? 13.277 7.491 3.474 1.00 82.00 87 ASP A O 1
ATOM 688 N N . CYS A 1 88 ? 12.504 5.639 4.450 1.00 84.44 88 CYS A N 1
ATOM 689 C CA . CYS A 1 88 ? 12.252 4.870 3.220 1.00 84.44 88 CYS A CA 1
ATOM 690 C C . CYS A 1 88 ? 10.748 4.657 2.936 1.00 84.44 88 CYS A C 1
ATOM 692 O O . CYS A 1 88 ? 10.349 3.679 2.295 1.00 84.44 88 CYS A O 1
ATOM 694 N N . THR A 1 89 ? 9.859 5.518 3.443 1.00 87.06 89 THR A N 1
ATOM 695 C CA . THR A 1 89 ? 8.399 5.341 3.274 1.00 87.06 89 THR A CA 1
ATOM 696 C C . THR A 1 89 ? 7.921 5.532 1.835 1.00 87.06 89 THR A C 1
ATOM 698 O O . THR A 1 89 ? 6.909 4.947 1.428 1.00 87.06 89 THR A O 1
ATOM 701 N N . ASP A 1 90 ? 8.657 6.307 1.044 1.00 88.25 90 ASP A N 1
ATOM 702 C CA . ASP A 1 90 ? 8.338 6.563 -0.361 1.00 88.25 90 ASP A CA 1
ATOM 703 C C . ASP A 1 90 ? 8.498 5.304 -1.217 1.00 88.25 90 ASP A C 1
ATOM 705 O O . ASP A 1 90 ? 7.678 5.045 -2.101 1.00 88.25 90 ASP A O 1
ATOM 709 N N . SER A 1 91 ? 9.469 4.448 -0.893 1.00 89.06 91 SER A N 1
ATOM 710 C CA . SER A 1 91 ? 9.658 3.156 -1.554 1.00 89.06 91 SER A CA 1
ATOM 711 C C . SER A 1 91 ? 8.465 2.230 -1.346 1.00 89.06 91 SER A C 1
ATOM 713 O O . SER A 1 91 ? 7.974 1.620 -2.299 1.00 89.06 91 SER A O 1
ATOM 715 N N . LEU A 1 92 ? 7.920 2.174 -0.125 1.00 89.50 92 LEU A N 1
ATOM 716 C CA . LEU A 1 92 ? 6.695 1.416 0.134 1.00 89.50 92 LEU A CA 1
ATOM 717 C C . LEU A 1 92 ? 5.503 2.015 -0.617 1.00 89.50 92 LEU A C 1
ATOM 719 O O . LEU A 1 92 ? 4.708 1.264 -1.179 1.00 89.50 92 LEU A O 1
ATOM 723 N N . THR A 1 93 ? 5.395 3.344 -0.680 1.00 91.56 93 THR A N 1
ATOM 724 C CA . THR A 1 93 ? 4.349 4.032 -1.453 1.00 91.56 93 THR A CA 1
ATOM 725 C C . THR A 1 93 ? 4.424 3.639 -2.929 1.00 91.56 93 THR A C 1
ATOM 727 O O . THR A 1 93 ? 3.431 3.190 -3.500 1.00 91.56 93 THR A O 1
ATOM 730 N N . ALA A 1 94 ? 5.609 3.716 -3.539 1.00 91.25 94 ALA A N 1
ATOM 731 C CA . ALA A 1 94 ? 5.827 3.339 -4.933 1.00 91.25 94 ALA A CA 1
ATOM 732 C C . ALA A 1 94 ? 5.467 1.867 -5.198 1.00 91.25 94 ALA A C 1
ATOM 734 O O . ALA A 1 94 ? 4.776 1.559 -6.174 1.00 91.25 94 ALA A O 1
ATOM 735 N N . ARG A 1 95 ? 5.870 0.956 -4.302 1.00 90.19 95 ARG A N 1
ATOM 736 C CA . ARG A 1 95 ? 5.546 -0.476 -4.396 1.00 90.19 95 ARG A CA 1
ATOM 737 C C . ARG A 1 95 ? 4.053 -0.748 -4.213 1.00 90.19 95 ARG A C 1
ATOM 739 O O . ARG A 1 95 ? 3.497 -1.540 -4.966 1.00 90.19 95 ARG A O 1
ATOM 746 N N . LEU A 1 96 ? 3.370 -0.070 -3.290 1.00 91.31 96 LEU A N 1
ATOM 747 C CA . LEU A 1 96 ? 1.914 -0.177 -3.130 1.00 91.31 96 LEU A CA 1
ATOM 748 C C . LEU A 1 96 ? 1.177 0.301 -4.383 1.00 91.31 96 LEU A C 1
ATOM 750 O O . LEU A 1 96 ? 0.260 -0.371 -4.855 1.00 91.31 96 LEU A O 1
ATOM 754 N N . VAL A 1 97 ? 1.588 1.432 -4.955 1.00 91.94 97 VAL A N 1
ATOM 755 C CA . VAL A 1 97 ? 0.984 1.957 -6.183 1.00 91.94 97 VAL A CA 1
ATOM 756 C C . VAL A 1 97 ? 1.178 0.983 -7.347 1.00 91.94 97 VAL A C 1
ATOM 758 O O . VAL A 1 97 ? 0.197 0.606 -7.989 1.00 91.94 97 VAL A O 1
ATOM 761 N N . SER A 1 98 ? 2.416 0.546 -7.586 1.00 90.75 98 SER A N 1
ATOM 762 C CA . SER A 1 98 ? 2.788 -0.325 -8.709 1.00 90.75 98 SER A CA 1
ATOM 763 C C . SER A 1 98 ? 2.209 -1.735 -8.597 1.00 90.75 98 SER A C 1
ATOM 765 O O . SER A 1 98 ? 1.647 -2.252 -9.560 1.00 90.75 98 SER A O 1
ATOM 767 N N . ASP A 1 99 ? 2.334 -2.366 -7.430 1.00 90.69 99 ASP A N 1
ATOM 768 C CA . ASP A 1 99 ? 2.123 -3.810 -7.306 1.00 90.69 99 ASP A CA 1
ATOM 769 C C . ASP A 1 99 ? 0.741 -4.168 -6.765 1.00 90.69 99 ASP A C 1
ATOM 771 O O . ASP A 1 99 ? 0.268 -5.288 -6.961 1.00 90.69 99 ASP A O 1
ATOM 775 N N . LEU A 1 100 ? 0.090 -3.235 -6.064 1.00 91.25 100 LEU A N 1
ATOM 776 C CA . LEU A 1 100 ? -1.191 -3.483 -5.414 1.00 91.25 100 LEU A CA 1
ATOM 777 C C . LEU A 1 100 ? -2.319 -2.677 -6.043 1.00 91.25 100 LEU A C 1
ATOM 779 O O . LEU A 1 100 ? -3.330 -3.250 -6.446 1.00 91.25 100 LEU A O 1
ATOM 783 N N . ILE A 1 101 ? -2.168 -1.356 -6.106 1.00 91.19 101 ILE A N 1
ATOM 784 C CA . ILE A 1 101 ? -3.259 -0.454 -6.475 1.00 91.19 101 ILE A CA 1
ATOM 785 C C . ILE A 1 101 ? -3.488 -0.497 -7.985 1.00 91.19 101 ILE A C 1
ATOM 787 O O . ILE A 1 101 ? -4.596 -0.809 -8.424 1.00 91.19 101 ILE A O 1
ATOM 791 N N . TYR A 1 102 ? -2.448 -0.252 -8.787 1.00 90.31 102 TYR A N 1
ATOM 792 C CA . TYR A 1 102 ? -2.569 -0.206 -10.243 1.00 90.31 102 TYR A CA 1
ATOM 793 C C . TYR A 1 102 ? -3.139 -1.514 -10.827 1.00 90.31 102 TYR A C 1
ATOM 795 O O . TYR A 1 102 ? -4.147 -1.439 -11.531 1.00 90.31 102 TYR A O 1
ATOM 803 N N . PRO A 1 103 ? -2.633 -2.718 -10.482 1.00 90.19 103 PRO A N 1
ATOM 804 C CA . PRO A 1 103 ? -3.139 -3.966 -11.055 1.00 90.19 103 PRO A CA 1
ATOM 805 C C . PRO A 1 103 ? -4.554 -4.321 -10.578 1.00 90.19 103 PRO A C 1
ATOM 807 O O . PRO A 1 103 ? -5.297 -4.999 -11.289 1.00 90.19 103 PRO A O 1
ATOM 810 N N . LYS A 1 104 ? -4.954 -3.882 -9.374 1.00 88.62 104 LYS A N 1
ATOM 811 C CA . LYS A 1 104 ? -6.311 -4.124 -8.857 1.00 88.62 104 LYS A CA 1
ATOM 812 C C . LYS A 1 104 ? -7.344 -3.177 -9.464 1.00 88.62 104 LYS A C 1
ATOM 814 O O . LYS A 1 104 ? -8.491 -3.593 -9.639 1.00 88.62 104 LYS A O 1
ATOM 819 N N . LEU A 1 105 ? -6.969 -1.927 -9.741 1.00 87.88 105 LEU A N 1
ATOM 820 C CA . LEU A 1 105 ? -7.915 -0.866 -10.101 1.00 87.88 105 LEU A CA 1
ATOM 821 C C . LEU A 1 105 ? -7.940 -0.533 -11.592 1.00 87.88 105 LEU A C 1
ATOM 823 O O . LEU A 1 105 ? -9.005 -0.223 -12.123 1.00 87.88 105 LEU A O 1
ATOM 827 N N . VAL A 1 106 ? -6.799 -0.602 -12.274 1.00 87.38 106 VAL A N 1
ATOM 828 C CA . VAL A 1 106 ? -6.692 -0.221 -13.683 1.00 87.38 106 VAL A CA 1
ATOM 829 C C . VAL A 1 106 ? -6.831 -1.468 -14.544 1.00 87.38 106 VAL A C 1
ATOM 831 O O . VAL 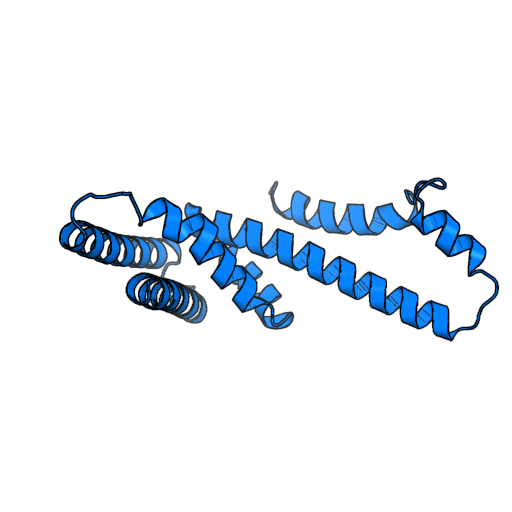A 1 106 ? -5.973 -2.348 -14.550 1.00 87.38 106 VAL A O 1
ATOM 834 N N . ARG A 1 107 ? -7.931 -1.544 -15.296 1.00 82.44 107 ARG A N 1
ATOM 835 C CA . ARG A 1 107 ? -8.139 -2.565 -16.329 1.00 82.44 107 ARG A CA 1
ATOM 836 C C . ARG A 1 107 ? -8.254 -1.885 -17.688 1.00 82.44 107 ARG A C 1
ATOM 838 O O . ARG A 1 107 ? -8.913 -0.851 -17.765 1.00 82.44 107 ARG A O 1
ATOM 845 N N . PRO A 1 108 ? -7.671 -2.445 -18.761 1.00 76.06 108 PRO A N 1
ATOM 846 C CA . PRO A 1 108 ? -7.802 -1.860 -20.089 1.00 76.06 108 PRO A CA 1
ATOM 847 C C . PRO A 1 108 ? -9.281 -1.773 -20.483 1.00 76.06 108 PRO A C 1
ATOM 849 O O . PRO A 1 108 ? -9.978 -2.787 -20.525 1.00 76.06 108 PRO A O 1
ATOM 852 N N . SER A 1 109 ? -9.757 -0.564 -20.766 1.00 76.06 109 SER A N 1
ATOM 853 C CA . SER A 1 109 ? -11.110 -0.289 -21.251 1.00 76.06 109 SER A CA 1
ATOM 854 C C . SER A 1 109 ? -11.019 0.581 -22.498 1.00 76.06 109 SER A C 1
ATOM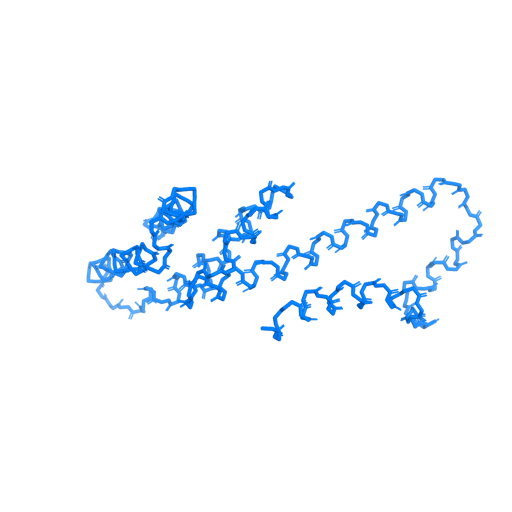 856 O O . SER A 1 109 ? -10.124 1.414 -22.613 1.00 76.06 109 SER A O 1
ATOM 858 N N . LYS A 1 110 ? -11.953 0.394 -23.435 1.00 73.88 110 LYS A N 1
ATOM 859 C CA . LYS A 1 110 ? -12.071 1.258 -24.622 1.00 73.88 110 LYS A CA 1
ATOM 860 C C . LYS A 1 110 ? -12.659 2.631 -24.282 1.00 73.88 110 LYS A C 1
ATOM 862 O O . LYS A 1 110 ? -12.445 3.582 -25.024 1.00 73.88 110 LYS A O 1
ATOM 867 N N . ASP A 1 111 ? -13.388 2.719 -23.172 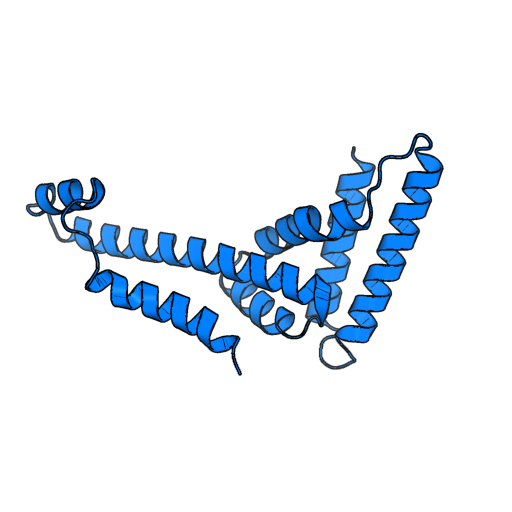1.00 87.75 111 ASP A N 1
ATOM 868 C CA . ASP A 1 111 ? -14.007 3.945 -22.682 1.00 87.75 111 ASP A CA 1
ATOM 869 C C . ASP A 1 111 ? -13.228 4.471 -21.467 1.00 87.75 111 ASP A C 1
ATOM 871 O O . ASP A 1 111 ? -13.192 3.834 -20.408 1.00 87.75 111 ASP A O 1
ATOM 875 N N . HIS A 1 112 ? -12.593 5.632 -21.651 1.00 83.94 112 HIS A N 1
ATOM 876 C CA . HIS A 1 112 ? -11.790 6.312 -20.635 1.00 83.94 112 HIS A CA 1
ATOM 877 C C . HIS A 1 112 ? -12.650 6.871 -19.497 1.00 83.94 112 HIS A C 1
ATOM 879 O O . HIS A 1 112 ? -12.208 6.898 -18.351 1.00 83.94 112 HIS A O 1
ATOM 885 N N . TYR A 1 113 ? -13.883 7.289 -19.783 1.00 84.50 113 TYR A N 1
ATOM 886 C CA . TYR A 1 113 ? -14.788 7.825 -18.772 1.00 84.50 113 TYR A CA 1
ATOM 887 C C . TYR A 1 113 ? -15.297 6.713 -17.850 1.00 84.50 113 TYR A C 1
ATOM 889 O O . TYR A 1 113 ? -15.296 6.861 -16.625 1.00 84.50 113 TYR A O 1
ATOM 897 N N . GLU A 1 114 ? -15.648 5.562 -18.422 1.00 87.38 114 GLU A N 1
ATOM 898 C CA . GLU A 1 114 ? -16.027 4.384 -17.637 1.00 87.38 114 GLU A CA 1
ATOM 899 C C . GLU A 1 114 ? -14.833 3.783 -16.880 1.00 87.38 114 GLU A C 1
ATOM 901 O O . GLU A 1 114 ? -14.990 3.344 -15.738 1.00 87.38 114 GLU A O 1
ATOM 906 N N . LEU A 1 115 ? -13.619 3.851 -17.442 1.00 88.25 115 LEU A N 1
ATOM 907 C CA . LEU A 1 115 ? -12.390 3.519 -16.714 1.00 88.25 115 LEU A CA 1
ATOM 908 C C . LEU A 1 115 ? -12.199 4.429 -15.497 1.00 88.25 115 LEU A C 1
ATOM 910 O O . LEU A 1 115 ? -11.979 3.937 -14.391 1.00 88.25 115 LEU A O 1
ATOM 914 N N . LEU A 1 116 ? -12.324 5.745 -15.679 1.00 88.31 116 LEU A N 1
ATOM 915 C CA . LEU A 1 116 ? -12.167 6.724 -14.608 1.00 88.31 116 LEU A CA 1
ATOM 916 C C . LEU A 1 116 ? -13.173 6.463 -13.475 1.00 88.31 116 LEU A C 1
ATOM 918 O O . LEU A 1 116 ? -12.791 6.381 -12.306 1.00 88.31 116 LEU A O 1
ATOM 922 N N . LYS A 1 117 ? -14.454 6.253 -13.810 1.00 88.62 117 LYS A N 1
ATOM 923 C CA . LYS A 1 117 ? -15.486 5.882 -12.828 1.00 88.62 117 LYS A CA 1
ATOM 924 C C . LYS A 1 117 ? -15.132 4.605 -12.072 1.00 88.62 117 LYS A C 1
ATOM 926 O O . LYS A 1 117 ? -15.266 4.574 -10.847 1.00 88.62 117 LYS A O 1
ATOM 931 N N . ALA A 1 118 ? -14.686 3.567 -12.781 1.00 89.69 118 ALA A N 1
ATOM 932 C CA . ALA A 1 118 ? -14.308 2.293 -12.178 1.00 89.69 118 ALA A CA 1
ATOM 933 C C . ALA A 1 118 ? -13.118 2.448 -11.220 1.00 89.69 118 ALA A C 1
ATOM 935 O O . ALA A 1 118 ? -13.155 1.912 -10.111 1.00 89.69 118 ALA A O 1
ATOM 936 N N . VAL A 1 119 ? -12.109 3.239 -11.599 1.00 91.56 119 VAL A N 1
ATOM 937 C CA . VAL A 1 119 ? -10.948 3.546 -10.753 1.00 91.56 119 VAL A CA 1
ATOM 938 C C . VAL A 1 119 ? -11.378 4.289 -9.488 1.00 91.56 119 VAL A C 1
ATOM 940 O O . VAL A 1 119 ? -11.045 3.849 -8.389 1.00 91.56 119 VAL A O 1
ATOM 943 N N . PHE A 1 120 ? -12.187 5.349 -9.595 1.00 90.06 120 PHE A N 1
ATOM 944 C CA . PHE A 1 120 ? -12.681 6.080 -8.419 1.00 90.06 120 PHE A CA 1
ATOM 945 C C . PHE A 1 120 ? -13.536 5.207 -7.491 1.00 90.06 120 PHE A C 1
ATOM 947 O O . PHE A 1 120 ? -13.403 5.286 -6.266 1.00 90.06 120 PHE A O 1
ATOM 954 N N . ALA A 1 121 ? -14.405 4.362 -8.050 1.00 91.38 121 ALA A N 1
ATOM 955 C CA . ALA A 1 121 ? -15.189 3.408 -7.269 1.00 91.38 121 ALA A CA 1
ATOM 956 C C . ALA A 1 121 ? -14.283 2.385 -6.561 1.00 91.38 121 ALA A C 1
ATOM 958 O O . ALA A 1 121 ? -14.478 2.086 -5.381 1.00 91.38 121 ALA A O 1
ATOM 959 N N . GLY A 1 122 ? -13.257 1.899 -7.259 1.00 92.06 122 GLY A N 1
ATOM 960 C CA . GLY A 1 122 ? -12.257 0.982 -6.731 1.00 92.06 122 GLY A CA 1
ATOM 961 C C . GLY A 1 122 ? -11.425 1.581 -5.595 1.00 92.06 122 GLY A C 1
ATOM 962 O O . GLY A 1 122 ? -11.281 0.941 -4.555 1.00 92.06 122 GLY A O 1
ATOM 963 N N . VAL A 1 123 ? -10.967 2.830 -5.737 1.00 93.25 123 VAL A N 1
ATOM 964 C CA . VAL A 1 123 ? -10.261 3.569 -4.675 1.00 93.25 123 VAL A CA 1
ATOM 965 C C . VAL A 1 123 ? -11.143 3.713 -3.435 1.00 93.25 123 VAL A C 1
ATOM 967 O O . VAL A 1 123 ? -10.704 3.393 -2.332 1.00 93.25 123 VAL A O 1
ATOM 970 N N . LYS A 1 124 ? -12.410 4.125 -3.595 1.00 92.44 124 LYS A N 1
ATOM 971 C CA . LYS A 1 124 ? -13.355 4.236 -2.468 1.00 92.44 124 LYS A CA 1
ATOM 972 C C . LYS A 1 124 ? -13.554 2.899 -1.756 1.00 92.44 124 LYS A C 1
ATOM 974 O O . LYS A 1 124 ? -13.553 2.857 -0.527 1.00 92.44 124 LYS A O 1
ATOM 979 N N . LYS A 1 125 ? -13.691 1.809 -2.517 1.00 93.38 125 LYS A N 1
ATOM 980 C CA . LYS A 1 125 ? -13.829 0.456 -1.965 1.00 93.38 125 LYS A CA 1
ATOM 981 C C . LYS A 1 125 ? -12.573 0.020 -1.206 1.00 93.38 125 LYS A C 1
ATOM 983 O O . LYS A 1 125 ? -12.691 -0.528 -0.116 1.00 93.38 125 LYS A O 1
ATOM 988 N N . MET A 1 126 ? -11.387 0.273 -1.759 1.00 92.69 126 MET A N 1
ATOM 989 C CA . MET A 1 126 ? -10.113 -0.080 -1.126 1.00 92.69 126 MET A CA 1
ATOM 990 C C . MET A 1 126 ? -9.904 0.695 0.179 1.00 92.69 126 MET A C 1
ATOM 992 O O . MET A 1 126 ? -9.568 0.089 1.193 1.00 92.69 126 MET A O 1
ATOM 996 N N . ARG A 1 127 ? -10.217 1.997 0.185 1.00 91.88 127 ARG A N 1
ATOM 997 C CA . ARG A 1 127 ? -10.201 2.836 1.390 1.00 91.88 127 ARG A CA 1
ATOM 998 C C . ARG A 1 127 ? -11.122 2.299 2.485 1.00 91.88 127 ARG A C 1
ATOM 1000 O O . ARG A 1 127 ? -10.704 2.187 3.633 1.00 91.88 127 ARG A O 1
ATOM 1007 N N . ALA A 1 128 ? -12.362 1.955 2.131 1.00 91.19 128 ALA A N 1
ATOM 1008 C CA . ALA A 1 128 ? -13.321 1.395 3.081 1.00 91.19 128 ALA A CA 1
ATOM 1009 C C . ALA A 1 128 ? -12.823 0.063 3.666 1.00 91.19 128 ALA A C 1
ATOM 1011 O O . ALA A 1 128 ? -12.826 -0.105 4.880 1.00 91.19 128 ALA A O 1
ATOM 1012 N N . ASN A 1 129 ? -12.311 -0.831 2.813 1.00 91.25 129 ASN A N 1
ATOM 1013 C CA . ASN A 1 129 ? -11.766 -2.121 3.232 1.00 91.25 129 ASN A CA 1
ATOM 1014 C C . ASN A 1 129 ? -10.577 -1.963 4.192 1.00 91.25 129 ASN A C 1
ATOM 1016 O O . ASN A 1 129 ? -10.531 -2.601 5.236 1.00 91.25 129 ASN A O 1
ATOM 1020 N N . TRP A 1 130 ? -9.625 -1.080 3.884 1.00 90.62 130 TRP A N 1
ATOM 1021 C CA . TRP A 1 130 ? -8.501 -0.820 4.786 1.00 90.62 130 TRP A CA 1
ATOM 1022 C C . TRP A 1 130 ? -8.934 -0.199 6.111 1.00 90.62 130 TRP A C 1
ATOM 1024 O O . TRP A 1 130 ? -8.403 -0.573 7.154 1.00 90.62 130 TRP A O 1
ATOM 1034 N N . SER A 1 131 ? -9.916 0.706 6.090 1.00 88.06 131 SER A N 1
ATOM 1035 C CA . SER A 1 131 ? -10.477 1.287 7.312 1.00 88.06 131 SER A CA 1
ATOM 1036 C C . SER A 1 131 ? -11.153 0.234 8.195 1.00 88.06 131 SER A C 1
ATOM 1038 O O . SER A 1 131 ? -11.070 0.329 9.417 1.00 88.06 131 SER A O 1
ATOM 1040 N N . GLU A 1 132 ? -11.816 -0.756 7.596 1.00 88.44 132 GLU A N 1
ATOM 1041 C CA . GLU A 1 132 ? -12.440 -1.871 8.313 1.00 88.44 132 GLU A CA 1
ATOM 1042 C C . GLU A 1 132 ? -11.384 -2.810 8.915 1.00 88.44 132 GLU A C 1
ATOM 1044 O O . GLU A 1 132 ? -11.453 -3.138 10.099 1.00 88.44 132 GLU A O 1
ATOM 1049 N N . LEU A 1 133 ? -10.361 -3.173 8.132 1.00 86.50 133 LEU A N 1
ATOM 1050 C CA . LEU A 1 133 ? -9.299 -4.101 8.542 1.00 86.50 133 LEU A CA 1
ATOM 1051 C C . LEU A 1 133 ? -8.383 -3.544 9.640 1.00 86.50 133 LEU A C 1
ATOM 1053 O O . LEU A 1 133 ? -7.999 -4.272 10.553 1.00 86.50 133 LEU A O 1
ATOM 1057 N N . LEU A 1 134 ? -8.028 -2.258 9.577 1.00 82.12 134 LEU A N 1
ATOM 1058 C CA . LEU A 1 134 ? -7.164 -1.623 10.581 1.00 82.12 134 LEU A CA 1
ATOM 1059 C C . LEU A 1 134 ? -7.845 -1.499 11.952 1.00 82.12 134 LEU A C 1
ATOM 1061 O O . LEU A 1 134 ? -7.167 -1.460 12.987 1.00 82.12 134 LEU A O 1
ATOM 1065 N N . GLY A 1 135 ? -9.177 -1.418 11.963 1.00 78.44 135 GLY A N 1
ATOM 1066 C CA . GLY A 1 135 ? -9.963 -1.150 13.158 1.00 78.44 135 GLY A CA 1
ATOM 1067 C C . GLY A 1 135 ? -9.622 0.194 13.831 1.00 78.44 135 GLY A C 1
ATOM 1068 O O . GLY A 1 135 ? -8.799 0.977 13.350 1.00 78.44 135 GLY A O 1
ATOM 1069 N N . PRO A 1 136 ? -10.218 0.481 15.001 1.00 74.88 136 PRO A N 1
ATOM 1070 C CA . PRO A 1 136 ? -10.060 1.768 15.689 1.00 74.88 136 PRO A CA 1
ATOM 1071 C C . PRO A 1 136 ? -8.662 1.985 16.292 1.00 74.88 136 PRO A C 1
ATOM 1073 O O . PRO A 1 136 ? -8.321 3.095 16.685 1.00 74.88 136 PRO A O 1
ATOM 1076 N N . LYS A 1 137 ? -7.841 0.931 16.395 1.00 70.00 137 LYS A N 1
ATOM 1077 C CA . LYS A 1 137 ? -6.512 0.995 17.024 1.00 70.00 137 LYS A CA 1
ATOM 1078 C C . LYS A 1 137 ? -5.457 1.637 16.118 1.00 70.00 137 LYS A C 1
ATOM 1080 O O . LYS A 1 137 ? -4.524 2.254 16.623 1.00 70.00 137 LYS A O 1
ATOM 1085 N N . TYR A 1 138 ? -5.595 1.487 14.800 1.00 68.12 138 TYR A N 1
ATOM 1086 C CA . TYR A 1 138 ? -4.609 1.944 13.813 1.00 68.12 138 TYR A CA 1
ATOM 1087 C C . TYR A 1 138 ? -5.175 2.986 12.829 1.00 68.12 138 TYR A C 1
ATOM 1089 O O . TYR A 1 138 ? -4.490 3.371 11.882 1.00 68.12 138 TYR A O 1
ATOM 1097 N N . SER A 1 139 ? -6.383 3.505 13.080 1.00 66.56 139 SER A N 1
ATOM 1098 C CA . SER A 1 139 ? -7.110 4.468 12.232 1.00 66.56 139 SER A CA 1
ATOM 1099 C C . SER A 1 139 ? -6.502 5.882 12.163 1.00 66.56 139 SER A C 1
ATOM 1101 O O . SER A 1 139 ? -7.090 6.782 11.575 1.00 66.56 139 SER A O 1
ATOM 1103 N N . GLY A 1 140 ? -5.353 6.118 12.800 1.00 80.81 140 GLY A N 1
ATOM 1104 C CA . GLY A 1 140 ? -4.667 7.412 12.797 1.00 80.81 140 GLY A CA 1
ATOM 1105 C C . GLY A 1 140 ? -3.605 7.498 11.703 1.00 80.81 140 GLY A C 1
ATOM 1106 O O . GLY A 1 140 ? -3.894 7.768 10.540 1.00 80.81 140 GLY A O 1
ATOM 1107 N N . SER A 1 141 ? -2.351 7.260 12.090 1.00 82.69 141 SER A N 1
ATOM 1108 C CA . SER A 1 141 ? -1.181 7.424 11.218 1.00 82.69 141 SER A CA 1
ATOM 1109 C C . SER A 1 141 ? -1.175 6.477 10.017 1.00 82.69 141 SER A C 1
ATOM 1111 O O . SER A 1 141 ? -0.843 6.893 8.911 1.00 82.69 141 SER A O 1
ATOM 1113 N N . ILE A 1 142 ? -1.578 5.217 10.207 1.00 86.31 142 ILE A N 1
ATOM 1114 C CA . ILE A 1 142 ? -1.579 4.218 9.129 1.00 86.31 142 ILE A CA 1
ATOM 1115 C C . ILE A 1 142 ? -2.662 4.532 8.102 1.00 86.31 142 ILE A C 1
ATOM 1117 O O . ILE A 1 142 ? -2.416 4.466 6.901 1.00 86.31 142 ILE A O 1
ATOM 1121 N N . GLN A 1 143 ? -3.849 4.926 8.565 1.00 87.62 143 GLN A N 1
ATOM 1122 C CA . GLN A 1 143 ? -4.925 5.340 7.672 1.00 87.62 143 GLN A CA 1
ATOM 1123 C C . GLN A 1 143 ? -4.545 6.595 6.878 1.00 87.62 143 GLN A C 1
ATOM 1125 O O . GLN A 1 143 ? -4.780 6.630 5.674 1.00 87.62 143 GLN A O 1
ATOM 1130 N N . ALA A 1 144 ? -3.897 7.579 7.512 1.00 90.25 144 ALA A N 1
ATOM 1131 C CA . ALA A 1 144 ? -3.395 8.764 6.820 1.00 90.25 144 ALA A CA 1
ATOM 1132 C C . ALA A 1 144 ? -2.367 8.409 5.730 1.00 90.25 144 ALA A C 1
ATOM 1134 O O . ALA A 1 144 ? -2.468 8.906 4.611 1.00 90.25 144 ALA A O 1
ATOM 1135 N N . PHE A 1 145 ? -1.431 7.500 6.023 1.00 90.94 145 PHE A N 1
ATOM 1136 C CA . PHE A 1 145 ? -0.455 7.006 5.046 1.00 90.94 145 PHE A CA 1
ATOM 1137 C C . PHE A 1 145 ? -1.124 6.311 3.849 1.00 90.94 145 PHE A C 1
ATOM 1139 O O . PHE A 1 145 ? -0.786 6.572 2.692 1.00 90.94 145 PHE A O 1
ATOM 1146 N N . LEU A 1 146 ? -2.102 5.440 4.105 1.00 91.19 146 LEU A N 1
ATOM 1147 C CA . LEU A 1 146 ? -2.831 4.737 3.049 1.00 91.19 146 LEU A CA 1
ATOM 1148 C C . LEU A 1 146 ? -3.690 5.690 2.207 1.00 91.19 146 LEU A C 1
ATOM 1150 O O . LEU A 1 146 ? -3.711 5.573 0.981 1.00 91.19 146 LEU A O 1
ATOM 1154 N N . ASP A 1 147 ? -4.354 6.658 2.840 1.00 92.25 147 ASP A N 1
ATOM 1155 C CA . ASP A 1 147 ? -5.117 7.704 2.153 1.00 92.25 147 ASP A CA 1
ATOM 1156 C C . ASP A 1 147 ? -4.201 8.558 1.264 1.00 92.25 147 ASP A C 1
ATOM 1158 O O . ASP A 1 147 ? -4.536 8.827 0.108 1.00 92.25 147 ASP A O 1
ATOM 1162 N N . GLN A 1 148 ? -3.015 8.923 1.761 1.00 93.19 148 GLN A N 1
ATOM 1163 C CA . GLN A 1 148 ? -2.003 9.631 0.980 1.00 93.19 148 GLN A CA 1
ATOM 1164 C C . GLN A 1 148 ? -1.499 8.780 -0.192 1.00 93.19 148 GLN A C 1
ATOM 1166 O O . GLN A 1 148 ? -1.369 9.289 -1.300 1.00 93.19 148 GLN A O 1
ATOM 1171 N N . THR A 1 149 ? -1.295 7.476 0.005 1.00 92.62 149 THR A N 1
ATOM 1172 C CA . THR A 1 149 ? -0.891 6.548 -1.065 1.00 92.62 149 THR A CA 1
ATOM 1173 C C . THR A 1 149 ? -1.949 6.473 -2.174 1.00 92.62 149 THR A C 1
ATOM 1175 O O . THR A 1 149 ? -1.616 6.532 -3.360 1.00 92.62 149 THR A O 1
ATOM 1178 N N . LEU A 1 150 ? -3.235 6.387 -1.813 1.00 93.06 150 LEU A N 1
ATOM 1179 C CA . LEU A 1 150 ? -4.341 6.405 -2.779 1.00 93.06 150 LEU A CA 1
ATOM 1180 C C . LEU A 1 150 ? -4.424 7.740 -3.525 1.00 93.06 150 LEU A C 1
ATOM 1182 O O . LEU A 1 150 ? -4.691 7.749 -4.727 1.00 93.06 150 LEU A O 1
ATOM 1186 N N . LEU A 1 151 ? -4.183 8.855 -2.833 1.00 92.94 151 LEU A N 1
ATOM 1187 C CA . LEU A 1 151 ? -4.127 10.176 -3.452 1.00 92.94 151 LEU A CA 1
ATOM 1188 C C . LEU A 1 151 ? -2.970 10.272 -4.454 1.00 92.94 151 LEU A C 1
ATOM 1190 O O . LEU A 1 151 ? -3.190 10.705 -5.582 1.00 92.94 151 LEU A O 1
ATOM 1194 N N . THR A 1 152 ? -1.772 9.808 -4.087 1.00 92.44 152 THR A N 1
ATOM 1195 C CA . THR A 1 152 ? -0.611 9.740 -4.988 1.00 92.44 152 THR A CA 1
ATOM 1196 C C . THR A 1 152 ? -0.925 8.912 -6.233 1.00 92.44 152 THR A C 1
ATOM 1198 O O . THR A 1 152 ? -0.640 9.340 -7.352 1.00 92.44 152 THR A O 1
ATOM 1201 N N . PHE A 1 153 ? -1.578 7.757 -6.076 1.00 92.56 153 PHE A N 1
ATOM 1202 C CA . PHE A 1 153 ? -2.048 6.972 -7.218 1.00 92.56 153 PHE A CA 1
ATOM 1203 C C . PHE A 1 153 ? -3.033 7.754 -8.099 1.00 92.56 153 PHE A C 1
ATOM 1205 O O . PHE A 1 153 ? -2.869 7.777 -9.311 1.00 92.56 153 PHE A O 1
ATOM 1212 N N . LEU A 1 154 ? -4.042 8.413 -7.521 1.00 90.62 154 LEU A N 1
ATOM 1213 C CA . LEU A 1 154 ? -5.024 9.170 -8.304 1.00 90.62 154 LEU A CA 1
ATOM 1214 C C . LEU A 1 154 ? -4.381 10.316 -9.089 1.00 90.62 154 LEU A C 1
ATOM 1216 O O . LEU A 1 154 ? -4.686 10.484 -10.266 1.00 90.62 154 LEU A O 1
ATOM 1220 N N . LEU A 1 155 ? -3.482 11.075 -8.458 1.00 89.62 155 LEU A N 1
ATOM 1221 C CA . LEU A 1 155 ? -2.766 12.167 -9.117 1.00 89.62 155 LEU A CA 1
ATOM 1222 C C . LEU A 1 155 ? -1.911 11.639 -10.273 1.00 89.62 155 LEU A C 1
ATOM 1224 O O . LEU A 1 155 ? -2.008 12.146 -11.384 1.00 89.62 155 LEU A O 1
ATOM 1228 N N . THR A 1 156 ? -1.148 10.569 -10.041 1.00 88.19 156 THR A N 1
ATOM 1229 C CA . THR A 1 156 ? -0.310 9.947 -11.084 1.00 88.19 156 THR A CA 1
ATOM 1230 C C . THR A 1 156 ? -1.111 9.234 -12.174 1.00 88.19 156 THR A C 1
ATOM 1232 O O . THR A 1 156 ? -0.604 9.042 -13.276 1.00 88.19 156 THR A O 1
ATOM 1235 N N . PHE A 1 157 ? -2.345 8.814 -11.887 1.00 86.75 157 PHE A N 1
ATOM 1236 C CA . PHE A 1 157 ? -3.240 8.203 -12.865 1.00 86.75 157 PHE A CA 1
ATOM 1237 C C . PHE A 1 157 ? -3.911 9.244 -13.767 1.00 86.75 157 PHE A C 1
ATOM 1239 O O . PHE A 1 157 ? -4.065 8.981 -14.950 1.00 86.75 157 PHE A O 1
ATOM 1246 N N . VAL A 1 158 ? -4.308 10.399 -13.222 1.00 85.38 158 VAL A N 1
ATOM 1247 C CA . VAL A 1 158 ? -4.961 11.484 -13.983 1.00 85.38 158 VAL A CA 1
ATOM 1248 C C . VAL A 1 158 ? -3.964 12.297 -14.811 1.00 85.38 158 VAL A C 1
ATOM 1250 O O . VAL A 1 158 ? -4.345 12.859 -15.832 1.00 85.38 158 VAL A O 1
ATOM 1253 N N . ASP A 1 159 ? -2.704 12.367 -14.380 1.00 80.56 159 ASP A N 1
ATOM 1254 C CA . ASP A 1 159 ? -1.629 13.042 -15.120 1.00 80.56 159 ASP A CA 1
ATOM 1255 C C . ASP A 1 159 ? -1.205 12.293 -16.404 1.00 80.56 159 ASP A C 1
ATOM 1257 O O . ASP A 1 159 ? -0.556 12.869 -17.274 1.00 80.56 159 ASP A O 1
ATOM 1261 N N . LYS A 1 160 ? -1.574 11.012 -16.534 1.00 64.56 160 LYS A N 1
ATOM 1262 C CA . LYS A 1 160 ? -1.295 10.171 -17.709 1.00 64.56 160 LYS A CA 1
ATOM 1263 C C . LYS A 1 160 ? -2.418 10.216 -18.737 1.00 64.56 160 LYS A C 1
ATOM 1265 O O . LYS A 1 160 ? -2.071 10.173 -19.938 1.00 64.56 160 LYS A O 1
#

Radius of gyration: 20.97 Å; chains: 1; bounding box: 64×32×42 Å

Foldseek 3Di:
DVPVVVVVVLVVVLVCCVVPPPCPPPVNVVVVVCVPDDPVVVVVVVVVSVVVSLVVLLVVLLVVCLVLLQPQVPCNVVSCVVCVVVVNLVVSLVSNLPPPLCVQQQDDDPDPVVSLVSNVVSLVVSLVVVPVRCDPVRCPPSSVSSVVSSVVNVVVVVVD